Protein AF-A0A1M6SGB3-F1 (afdb_monomer)

Organism: Xylanibacter ruminicola (NCBI:txid839)

Sequence (157 aa):
MDAMDKTIRMAGDMIAENFDRFSEEIGNTALFTNEEVTLQRSEKSGMATFHLKKQVMMEDFIDELTKYLAVEVLCAYCQNEGQDYKAIAYSKPYQEEMYVIVMESNQHGLMDEISVVFFESMDAMLEMLEKQLHQLKGKQVEVLEQQHETAFYKNFI

Structure (mmCIF, N/CA/C/O backbone):
data_AF-A0A1M6SGB3-F1
#
_entry.id   AF-A0A1M6SGB3-F1
#
loop_
_atom_site.group_PDB
_atom_site.id
_atom_site.type_symbol
_atom_site.label_atom_id
_atom_site.label_alt_id
_atom_site.label_comp_id
_atom_site.label_asym_id
_atom_site.label_entity_id
_atom_site.label_seq_id
_atom_site.pdbx_PDB_ins_code
_atom_site.Cartn_x
_atom_site.Cartn_y
_atom_site.Cartn_z
_atom_site.occupancy
_atom_site.B_iso_or_equiv
_atom_site.auth_seq_id
_atom_site.auth_comp_id
_atom_site.auth_asym_id
_atom_site.auth_atom_id
_atom_site.pdbx_PDB_model_num
ATOM 1 N N . MET A 1 1 ? 27.738 -5.183 -43.218 1.00 41.12 1 MET A N 1
ATOM 2 C CA . MET A 1 1 ? 27.781 -3.918 -42.459 1.00 41.12 1 MET A CA 1
ATOM 3 C C . MET A 1 1 ? 26.344 -3.577 -42.126 1.00 41.12 1 MET A C 1
ATOM 5 O O . MET A 1 1 ? 25.687 -2.935 -42.924 1.00 41.12 1 MET A O 1
ATOM 9 N N . ASP A 1 2 ? 25.700 -4.199 -41.151 1.00 42.12 2 ASP A N 1
ATOM 10 C CA . ASP A 1 2 ? 26.133 -4.573 -39.800 1.00 42.12 2 ASP A CA 1
ATOM 11 C C . ASP A 1 2 ? 26.362 -3.372 -38.871 1.00 42.12 2 ASP A C 1
ATOM 13 O O . ASP A 1 2 ? 27.095 -2.448 -39.219 1.00 42.12 2 ASP A O 1
ATOM 17 N N . ALA A 1 3 ? 25.710 -3.487 -37.710 1.00 38.94 3 ALA A N 1
ATOM 18 C CA . ALA A 1 3 ? 25.770 -2.688 -36.489 1.00 38.94 3 ALA A CA 1
ATOM 19 C C . ALA A 1 3 ? 25.293 -1.219 -36.515 1.00 38.94 3 ALA A C 1
ATOM 21 O O . ALA A 1 3 ? 26.113 -0.317 -36.406 1.00 38.94 3 ALA A O 1
ATOM 22 N N . MET A 1 4 ? 23.968 -0.981 -36.510 1.00 37.66 4 MET A N 1
ATOM 23 C CA . MET A 1 4 ? 23.382 0.067 -35.638 1.00 37.66 4 MET A CA 1
ATOM 24 C C . MET A 1 4 ? 21.853 0.019 -35.445 1.00 37.66 4 MET A C 1
ATOM 26 O O . MET A 1 4 ? 21.250 1.034 -35.127 1.00 37.66 4 MET A O 1
ATOM 30 N N . ASP A 1 5 ? 21.218 -1.149 -35.592 1.00 41.41 5 ASP A N 1
ATOM 31 C CA . ASP A 1 5 ? 19.763 -1.290 -35.367 1.00 41.41 5 ASP A CA 1
ATOM 32 C C . ASP A 1 5 ? 19.426 -2.451 -34.414 1.00 41.41 5 ASP A C 1
ATOM 34 O O . ASP A 1 5 ? 18.472 -3.210 -34.574 1.00 41.41 5 ASP A O 1
ATOM 38 N N . LYS A 1 6 ? 20.296 -2.638 -33.416 1.00 40.94 6 LYS A N 1
ATOM 39 C CA . LYS A 1 6 ? 20.126 -3.580 -32.307 1.00 40.94 6 LYS A CA 1
ATOM 40 C C . LYS A 1 6 ? 20.698 -2.948 -31.047 1.00 40.94 6 LYS A C 1
ATOM 42 O O . LYS A 1 6 ? 21.897 -3.062 -30.816 1.00 40.94 6 LYS A O 1
ATOM 47 N N . THR A 1 7 ? 19.841 -2.255 -30.299 1.00 35.38 7 THR A N 1
ATOM 48 C CA . THR A 1 7 ? 19.805 -2.084 -28.828 1.00 35.38 7 THR A CA 1
ATOM 49 C C . THR A 1 7 ? 19.088 -0.763 -28.554 1.00 35.38 7 THR A C 1
ATOM 51 O O . THR A 1 7 ? 19.712 0.283 -28.622 1.00 35.38 7 THR A O 1
ATOM 54 N N . ILE A 1 8 ? 17.766 -0.832 -28.372 1.00 35.66 8 ILE A N 1
ATOM 55 C CA . ILE A 1 8 ? 16.848 0.008 -27.564 1.00 35.66 8 ILE A CA 1
ATOM 56 C C . ILE A 1 8 ? 15.447 -0.335 -28.095 1.00 35.66 8 ILE A C 1
ATOM 58 O O . ILE A 1 8 ? 14.790 0.382 -28.841 1.00 35.66 8 ILE A O 1
ATOM 62 N N . ARG A 1 9 ? 15.032 -1.558 -27.787 1.00 44.53 9 ARG A N 1
ATOM 63 C CA . ARG A 1 9 ? 13.638 -2.003 -27.847 1.00 44.53 9 ARG A CA 1
ATOM 64 C C . ARG A 1 9 ? 13.425 -2.925 -26.643 1.00 44.53 9 ARG A C 1
ATOM 66 O O . ARG A 1 9 ? 13.008 -4.059 -26.802 1.00 44.53 9 ARG A O 1
ATOM 73 N N . MET A 1 10 ? 13.888 -2.482 -25.469 1.00 40.59 10 MET A N 1
ATOM 74 C CA . MET A 1 10 ? 13.889 -3.236 -24.207 1.00 40.59 10 MET A CA 1
ATOM 75 C C . MET A 1 10 ? 13.907 -2.264 -23.019 1.00 40.59 10 MET A C 1
ATOM 77 O O . MET A 1 10 ? 14.960 -1.986 -22.458 1.00 40.59 10 MET A O 1
ATOM 81 N N . ALA A 1 11 ? 12.745 -1.700 -22.717 1.00 39.66 11 ALA A N 1
ATOM 82 C CA . ALA A 1 11 ? 12.308 -1.242 -21.400 1.00 39.66 11 ALA A CA 1
ATOM 83 C C . ALA A 1 11 ? 10.843 -0.865 -21.619 1.00 39.66 11 ALA A C 1
ATOM 85 O O . ALA A 1 11 ? 10.540 0.233 -22.087 1.00 39.66 11 ALA A O 1
ATOM 86 N N . GLY A 1 12 ? 9.959 -1.850 -21.471 1.00 56.75 12 GLY A N 1
ATOM 87 C CA . GLY A 1 12 ? 8.543 -1.557 -21.382 1.00 56.75 12 GLY A CA 1
ATOM 88 C C . GLY A 1 12 ? 8.309 -0.664 -20.171 1.00 56.75 12 GLY A C 1
ATOM 89 O O . GLY A 1 12 ? 9.140 -0.544 -19.269 1.00 56.75 12 GLY A O 1
ATOM 90 N N . ASP A 1 13 ? 7.235 0.089 -20.241 1.00 79.94 13 ASP A N 1
ATOM 91 C CA . ASP A 1 13 ? 6.910 1.083 -19.250 1.00 79.94 13 ASP A CA 1
ATOM 92 C C . ASP A 1 13 ? 6.542 0.400 -17.923 1.00 79.94 13 ASP A C 1
ATOM 94 O O . ASP A 1 13 ? 5.414 -0.051 -17.747 1.00 79.94 13 ASP A O 1
ATOM 98 N N . MET A 1 14 ? 7.506 0.308 -17.004 1.00 85.94 14 MET A N 1
ATOM 99 C CA . MET A 1 14 ? 7.387 -0.438 -15.745 1.00 85.94 14 MET A CA 1
ATOM 100 C C . MET A 1 14 ? 6.176 -0.009 -14.902 1.00 85.94 14 MET A C 1
ATOM 102 O O . MET A 1 14 ? 5.539 -0.839 -14.257 1.00 85.94 14 MET A O 1
ATOM 106 N N . ILE A 1 15 ? 5.821 1.283 -14.917 1.00 90.19 15 ILE A N 1
ATOM 107 C CA . ILE A 1 15 ? 4.617 1.776 -14.234 1.00 90.19 15 ILE A CA 1
ATOM 108 C C . ILE A 1 15 ? 3.363 1.181 -14.878 1.00 90.19 15 ILE A C 1
ATOM 110 O O . ILE A 1 15 ? 2.475 0.725 -14.161 1.00 90.19 15 ILE A O 1
ATOM 114 N N . ALA A 1 16 ? 3.274 1.209 -16.211 1.00 88.62 16 ALA A N 1
ATOM 115 C CA . ALA A 1 16 ? 2.116 0.681 -16.927 1.00 88.62 16 ALA A CA 1
ATOM 116 C C . ALA A 1 16 ? 2.009 -0.843 -16.769 1.00 88.62 16 ALA A C 1
ATOM 118 O O . ALA A 1 16 ? 0.927 -1.348 -16.500 1.00 88.62 16 ALA A O 1
ATOM 119 N N . GLU A 1 17 ? 3.131 -1.560 -16.841 1.00 89.12 17 GLU A N 1
ATOM 120 C CA . GLU A 1 17 ? 3.170 -3.013 -16.642 1.00 89.12 17 GLU A CA 1
ATOM 121 C C . GLU A 1 17 ? 2.713 -3.414 -15.231 1.00 89.12 17 GLU A C 1
ATOM 123 O O . GLU A 1 17 ? 1.905 -4.332 -15.082 1.00 89.12 17 GLU A O 1
ATOM 128 N N . ASN A 1 18 ? 3.177 -2.705 -14.195 1.00 90.56 18 ASN A N 1
ATOM 129 C CA . ASN A 1 18 ? 2.731 -2.945 -12.821 1.00 90.56 18 ASN A CA 1
ATOM 130 C C . ASN A 1 18 ? 1.251 -2.585 -12.625 1.00 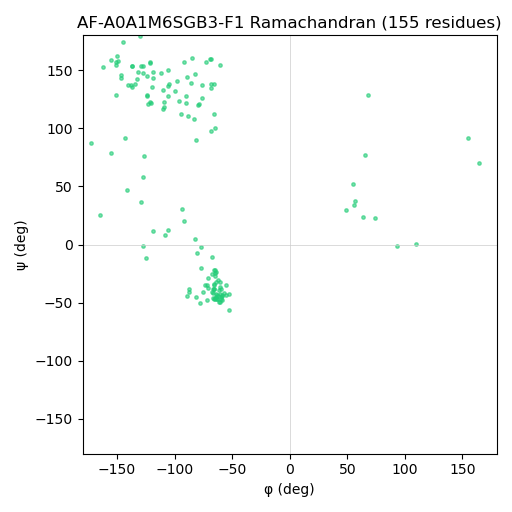90.56 18 ASN A C 1
ATOM 132 O O . A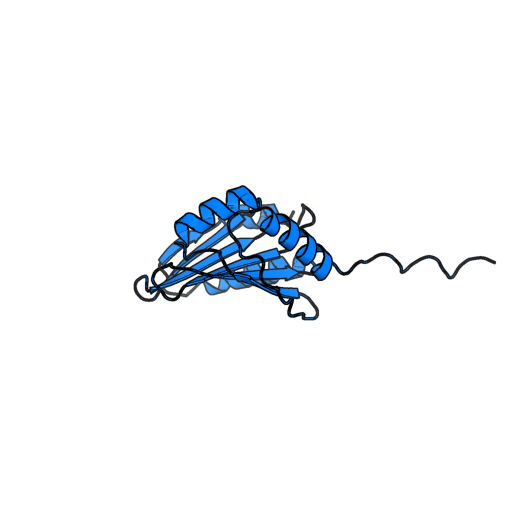SN A 1 18 ? 0.543 -3.29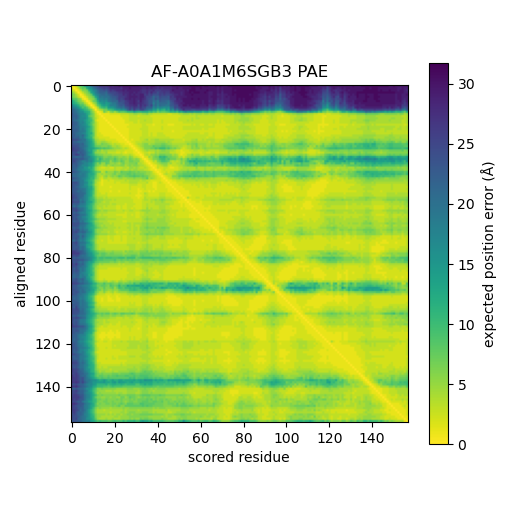8 -11.917 1.00 90.56 18 ASN A O 1
ATOM 136 N N . PHE A 1 19 ? 0.774 -1.509 -13.256 1.00 91.88 19 PHE A N 1
ATOM 137 C CA . PHE A 1 19 ? -0.637 -1.128 -13.222 1.00 91.88 19 PHE A CA 1
ATOM 138 C C . PHE A 1 19 ? -1.535 -2.186 -13.873 1.00 91.88 19 PHE A C 1
ATOM 140 O O . PHE A 1 19 ? -2.547 -2.567 -13.283 1.00 91.88 19 PHE A O 1
ATOM 147 N N . ASP A 1 20 ? -1.164 -2.677 -15.056 1.00 89.88 20 ASP A N 1
ATOM 148 C CA . ASP A 1 20 ? -1.931 -3.687 -15.786 1.00 89.88 20 ASP A CA 1
ATOM 149 C C . ASP A 1 20 ? -1.977 -5.004 -15.000 1.00 89.88 20 ASP A C 1
ATOM 151 O O . ASP A 1 20 ? -3.056 -5.571 -14.817 1.00 89.88 20 ASP A O 1
ATOM 155 N N . ARG A 1 21 ? -0.832 -5.446 -14.456 1.00 89.56 21 ARG A N 1
ATOM 156 C CA . ARG A 1 21 ? -0.749 -6.655 -13.620 1.00 89.56 21 ARG A CA 1
ATOM 157 C C . ARG A 1 21 ? -1.614 -6.535 -12.371 1.00 89.56 21 ARG A C 1
ATOM 159 O O . ARG A 1 21 ? -2.411 -7.427 -12.099 1.00 89.56 21 ARG A O 1
ATOM 166 N N . PHE A 1 22 ? -1.490 -5.424 -11.644 1.00 91.50 22 PHE A N 1
ATOM 167 C CA . PHE A 1 22 ? -2.297 -5.178 -10.453 1.00 91.50 22 PHE A CA 1
ATOM 168 C C . PHE A 1 22 ? -3.787 -5.170 -10.797 1.00 91.50 22 PHE A C 1
ATOM 170 O O . PHE A 1 22 ? -4.574 -5.821 -10.120 1.00 91.50 22 PHE A O 1
ATOM 177 N N . SER A 1 23 ? -4.174 -4.484 -11.878 1.00 90.38 23 SER A N 1
ATOM 178 C CA . SER A 1 23 ? -5.567 -4.401 -12.333 1.00 90.38 23 SER A CA 1
ATOM 179 C C . SER A 1 23 ? -6.142 -5.769 -12.707 1.00 90.38 23 SER A C 1
ATOM 181 O O . SER A 1 23 ? -7.296 -6.058 -12.388 1.00 90.38 23 SER A O 1
ATOM 183 N N . GLU A 1 24 ? -5.350 -6.633 -13.345 1.00 88.94 24 GLU A N 1
ATOM 184 C CA . GLU A 1 24 ? -5.737 -8.019 -13.621 1.00 88.94 24 GLU A CA 1
ATOM 185 C C . GLU A 1 24 ? -5.902 -8.823 -12.323 1.00 88.94 24 GLU A C 1
ATOM 187 O O . GLU A 1 24 ? -6.908 -9.515 -12.141 1.00 88.94 24 GLU A O 1
ATOM 192 N N . GLU A 1 25 ? -4.954 -8.703 -11.394 1.00 88.19 25 GLU A N 1
ATOM 193 C CA . GLU A 1 25 ? -4.979 -9.408 -10.113 1.00 88.19 25 GLU A CA 1
ATOM 194 C C . GLU A 1 25 ? -6.205 -9.021 -9.279 1.00 88.19 25 GLU A C 1
ATOM 196 O O . GLU A 1 25 ? -6.977 -9.891 -8.863 1.00 88.19 25 GLU A O 1
ATOM 201 N N . ILE A 1 26 ? -6.463 -7.721 -9.115 1.00 88.50 26 ILE A N 1
ATOM 202 C CA . ILE A 1 26 ? -7.624 -7.244 -8.362 1.00 88.50 26 ILE A CA 1
ATOM 203 C C . ILE A 1 26 ? -8.949 -7.480 -9.095 1.00 88.50 26 ILE A C 1
ATOM 205 O O . ILE A 1 26 ? -9.969 -7.694 -8.433 1.00 88.50 26 ILE A O 1
ATOM 209 N N . GLY A 1 27 ? -8.952 -7.506 -10.432 1.00 84.50 27 GLY A N 1
ATOM 210 C CA . GLY A 1 27 ? -10.128 -7.815 -11.250 1.00 84.50 27 GLY A CA 1
ATOM 211 C C . GLY A 1 27 ? -10.618 -9.254 -11.068 1.00 84.50 27 GLY A C 1
ATOM 212 O O . GLY A 1 27 ? -11.808 -9.537 -11.226 1.00 84.50 27 GLY A O 1
ATOM 213 N N . ASN A 1 28 ? -9.726 -10.156 -10.652 1.00 81.81 28 ASN A N 1
ATOM 214 C CA . ASN A 1 28 ? -10.069 -11.524 -10.264 1.00 81.81 28 ASN A CA 1
ATOM 215 C C . ASN A 1 28 ? -10.629 -11.627 -8.834 1.00 81.81 28 ASN A C 1
ATOM 217 O O . ASN A 1 28 ? -11.101 -12.693 -8.429 1.00 81.81 28 ASN A O 1
ATOM 221 N N . THR A 1 29 ? -10.616 -10.538 -8.061 1.00 81.50 29 THR A N 1
ATOM 222 C CA . THR A 1 29 ? -11.163 -10.511 -6.701 1.00 81.50 29 THR A CA 1
ATOM 223 C C . THR A 1 29 ? -12.627 -10.064 -6.686 1.00 81.50 29 THR A C 1
ATOM 225 O O . THR A 1 29 ? -13.128 -9.356 -7.561 1.00 81.50 29 THR A O 1
ATOM 228 N N . ALA A 1 30 ? -13.351 -10.438 -5.630 1.00 83.88 30 ALA A N 1
ATOM 229 C CA . ALA A 1 30 ? -14.702 -9.931 -5.396 1.00 83.88 30 ALA A CA 1
ATOM 230 C C . ALA A 1 30 ? -14.722 -8.544 -4.718 1.00 83.88 30 ALA A C 1
ATOM 232 O O . ALA A 1 30 ? -15.810 -8.070 -4.394 1.00 83.88 30 ALA A O 1
ATOM 233 N N . LEU A 1 31 ? -13.562 -7.913 -4.500 1.00 86.69 31 LEU A N 1
ATOM 234 C CA . LEU A 1 31 ? -13.404 -6.753 -3.616 1.00 86.69 31 LEU A CA 1
ATOM 235 C C . LEU A 1 31 ? -13.658 -5.416 -4.320 1.00 86.69 31 LEU A C 1
ATOM 237 O O . LEU A 1 31 ? -14.291 -4.531 -3.743 1.00 86.69 31 LEU A O 1
ATOM 241 N N . PHE A 1 32 ? -13.226 -5.290 -5.575 1.00 89.75 32 PHE A N 1
ATOM 242 C CA . PHE A 1 32 ? -13.215 -4.022 -6.309 1.00 89.75 32 PHE A CA 1
ATOM 243 C C . PHE A 1 32 ? -14.307 -3.939 -7.366 1.00 89.75 32 PHE A C 1
ATOM 245 O O . PHE A 1 32 ? -14.742 -4.948 -7.920 1.00 89.75 32 PHE A O 1
ATOM 252 N N . THR A 1 33 ? -14.777 -2.729 -7.640 1.00 88.25 33 THR A N 1
ATOM 253 C CA . THR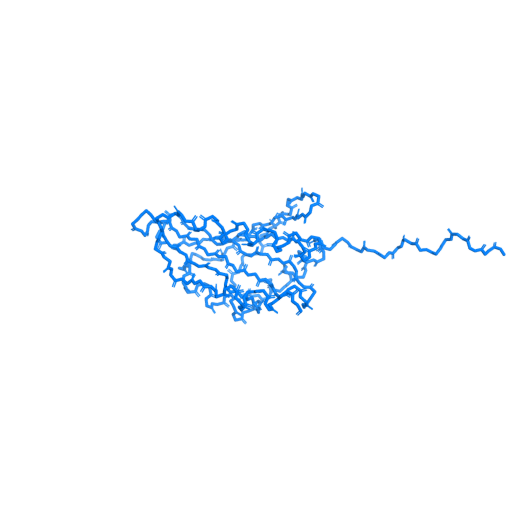 A 1 33 ? -15.668 -2.468 -8.773 1.00 88.25 33 THR A CA 1
ATOM 254 C C . THR A 1 33 ? -14.917 -2.632 -10.100 1.00 88.25 33 THR A C 1
ATOM 256 O O . THR A 1 33 ? -13.694 -2.553 -10.151 1.00 88.25 33 THR A O 1
ATOM 259 N N . ASN A 1 34 ? -15.664 -2.840 -11.187 1.00 76.31 34 ASN A N 1
ATOM 260 C CA . ASN A 1 34 ? -15.106 -2.919 -12.543 1.00 76.31 34 ASN A CA 1
ATOM 261 C C . ASN A 1 34 ? -15.143 -1.551 -13.250 1.00 76.31 34 ASN A C 1
ATOM 263 O O . ASN A 1 34 ? -15.370 -1.487 -14.458 1.00 76.31 34 ASN A O 1
ATOM 267 N N . GLU A 1 35 ? -15.042 -0.458 -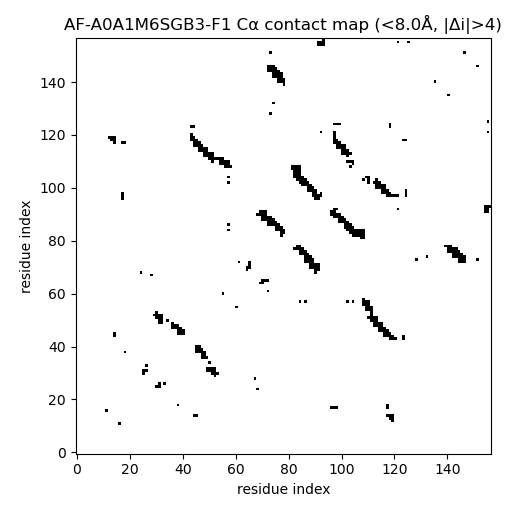12.495 1.00 78.19 35 GLU A N 1
ATOM 268 C CA . GLU A 1 35 ? -15.080 0.895 -13.052 1.00 78.19 35 GLU A CA 1
ATOM 269 C C . GLU A 1 35 ? -13.784 1.232 -13.802 1.00 78.19 35 GLU A C 1
ATOM 271 O O . GLU A 1 35 ? -12.741 0.619 -13.580 1.00 78.19 35 GLU A O 1
ATOM 276 N N . GLU A 1 36 ? -13.853 2.196 -14.728 1.00 71.69 36 GLU A N 1
ATOM 277 C CA . GLU A 1 36 ? -12.666 2.658 -15.450 1.00 71.69 36 GLU A CA 1
ATOM 278 C C . GLU A 1 36 ? -11.699 3.351 -14.485 1.00 71.69 36 GLU A C 1
ATOM 280 O O . GLU A 1 36 ? -11.961 4.440 -13.975 1.00 71.69 36 GLU A O 1
ATOM 285 N N . VAL A 1 37 ? -10.548 2.720 -14.269 1.00 84.38 37 VAL A N 1
ATOM 286 C CA . VAL A 1 37 ? -9.479 3.257 -13.433 1.00 84.38 37 VAL A CA 1
ATOM 287 C C . VAL A 1 37 ? -8.533 4.087 -14.292 1.00 84.38 37 VAL A C 1
ATOM 289 O O . VAL A 1 37 ? -8.020 3.625 -15.310 1.00 84.38 37 VAL A O 1
ATOM 292 N N . THR A 1 38 ? -8.274 5.324 -13.869 1.00 81.56 38 THR A N 1
ATOM 293 C CA . THR A 1 38 ? -7.311 6.204 -14.540 1.00 81.56 38 THR A CA 1
ATOM 294 C C . THR A 1 38 ? -5.977 6.203 -13.804 1.00 81.56 38 THR A C 1
ATOM 296 O O . THR A 1 38 ? -5.928 6.420 -12.594 1.00 81.56 38 THR A O 1
ATOM 299 N N . LEU A 1 39 ? -4.886 6.042 -14.554 1.00 88.00 39 LEU A N 1
ATOM 300 C CA . LEU A 1 39 ? -3.521 6.153 -14.049 1.00 88.00 39 LEU A CA 1
ATOM 301 C C . LEU A 1 39 ? -2.975 7.572 -14.271 1.00 88.00 39 LEU A C 1
ATOM 303 O O . LEU A 1 39 ? -2.722 7.988 -15.404 1.00 88.00 39 LEU A O 1
ATOM 307 N N . GLN A 1 40 ? -2.765 8.319 -13.189 1.00 88.38 40 GLN A N 1
ATOM 308 C CA . GLN A 1 40 ? -2.143 9.646 -13.214 1.00 88.38 40 GLN A CA 1
ATOM 309 C C . GLN A 1 40 ? -0.629 9.516 -13.062 1.00 88.38 40 GLN A C 1
ATOM 311 O O . GLN A 1 40 ? -0.153 8.960 -12.076 1.00 88.38 40 GLN A O 1
ATOM 316 N N . ARG A 1 41 ? 0.144 10.024 -14.025 1.00 84.12 41 ARG A N 1
ATOM 317 C CA . ARG A 1 41 ? 1.578 9.716 -14.137 1.00 84.12 41 ARG A CA 1
ATOM 318 C C . ARG A 1 41 ? 2.493 10.894 -13.839 1.00 84.12 41 ARG A C 1
ATOM 320 O O . ARG A 1 41 ? 2.187 12.038 -14.165 1.00 84.12 41 ARG A O 1
ATOM 327 N N . SER A 1 42 ? 3.647 10.569 -13.275 1.00 82.69 42 SER A N 1
ATOM 328 C CA . SER A 1 42 ? 4.804 11.437 -13.068 1.00 82.69 42 SER A CA 1
ATOM 329 C C . SER A 1 42 ? 6.075 10.746 -13.583 1.00 82.69 42 SER A C 1
ATOM 331 O O . SER A 1 42 ? 6.010 9.613 -14.052 1.00 82.69 42 SER A O 1
ATOM 333 N N . GLU A 1 43 ? 7.229 11.414 -13.481 1.00 80.00 43 GLU A N 1
ATOM 334 C CA . GLU A 1 43 ? 8.518 10.876 -13.949 1.00 80.00 43 GLU A CA 1
ATOM 335 C C . GLU A 1 43 ? 8.993 9.616 -13.217 1.00 80.00 43 GLU A C 1
ATOM 337 O O . GLU A 1 43 ? 9.827 8.913 -13.757 1.00 80.00 43 GLU A O 1
ATOM 342 N N . LYS A 1 44 ? 8.551 9.358 -11.979 1.00 86.94 44 LYS A N 1
ATOM 343 C CA . LYS A 1 44 ? 9.056 8.228 -11.166 1.00 86.94 44 LYS A CA 1
ATOM 344 C C . LYS A 1 44 ? 7.962 7.297 -10.657 1.00 86.94 44 LYS A C 1
ATOM 346 O O . LYS A 1 44 ? 8.258 6.237 -10.103 1.00 86.94 44 LYS A O 1
ATOM 351 N N . SER A 1 45 ? 6.705 7.715 -10.785 1.00 91.94 45 SER A N 1
ATOM 352 C CA . SER A 1 45 ? 5.559 6.963 -10.292 1.00 91.94 45 SER A CA 1
ATOM 353 C C . SER A 1 45 ? 4.271 7.283 -11.043 1.00 91.94 45 SER A C 1
ATOM 355 O O . SER A 1 45 ? 4.130 8.353 -11.642 1.00 91.94 45 SER A O 1
ATOM 357 N N . GLY A 1 46 ? 3.310 6.368 -10.978 1.00 93.31 46 GLY A N 1
ATOM 358 C CA . GLY A 1 46 ? 1.921 6.592 -11.364 1.00 93.31 46 GLY A CA 1
ATOM 359 C C . GLY A 1 46 ? 0.983 6.267 -10.208 1.00 93.31 46 GLY A C 1
ATOM 360 O O . GLY A 1 46 ? 1.262 5.360 -9.436 1.00 93.31 46 GLY A O 1
ATOM 361 N N . MET A 1 47 ? -0.115 7.001 -10.072 1.00 94.88 47 MET A N 1
ATOM 362 C CA . MET A 1 47 ? -1.124 6.772 -9.040 1.00 94.88 47 MET A CA 1
ATOM 363 C C . MET A 1 47 ? -2.473 6.459 -9.677 1.00 94.88 47 MET A C 1
ATOM 365 O O . MET A 1 47 ? -2.888 7.142 -10.616 1.00 94.88 47 MET A O 1
ATOM 369 N N . ALA A 1 48 ? -3.154 5.453 -9.145 1.00 94.62 48 ALA A N 1
ATOM 370 C CA . ALA A 1 48 ? -4.504 5.077 -9.532 1.00 94.62 48 ALA A CA 1
ATOM 371 C C . ALA A 1 48 ? -5.382 4.889 -8.289 1.00 94.62 48 ALA A C 1
ATOM 373 O O . ALA A 1 48 ? -4.893 4.476 -7.237 1.00 94.62 48 ALA A O 1
ATOM 374 N N . THR A 1 49 ? -6.672 5.178 -8.425 1.00 94.94 49 THR A N 1
ATOM 375 C CA . THR A 1 49 ? -7.673 4.988 -7.368 1.00 94.94 49 THR A CA 1
ATOM 376 C C . THR A 1 49 ? -8.596 3.843 -7.755 1.00 94.94 49 THR A C 1
ATOM 378 O O . THR A 1 49 ? -9.068 3.791 -8.890 1.00 94.94 49 THR A O 1
ATOM 381 N N . PHE A 1 50 ? -8.849 2.933 -6.819 1.00 93.62 50 PHE A N 1
ATOM 382 C CA . PHE A 1 50 ? -9.689 1.758 -7.025 1.00 93.62 50 PHE A CA 1
ATOM 383 C C . PHE A 1 50 ? -10.845 1.763 -6.030 1.00 93.62 50 PHE A C 1
ATOM 385 O O . PHE A 1 50 ? -10.622 1.762 -4.819 1.00 93.62 50 PHE A O 1
ATOM 392 N N . HIS A 1 51 ? -12.075 1.731 -6.540 1.00 94.12 51 HIS A N 1
ATOM 393 C CA . HIS A 1 51 ? -13.279 1.711 -5.713 1.00 94.12 51 HIS A CA 1
ATOM 394 C C . HIS A 1 51 ? -13.651 0.289 -5.290 1.00 94.12 51 HIS A C 1
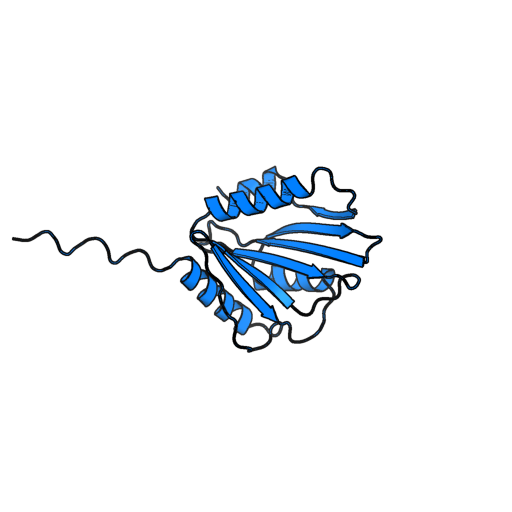ATOM 396 O O . HIS A 1 51 ? -13.620 -0.655 -6.087 1.00 94.12 51 HIS A O 1
ATOM 402 N N . LEU A 1 52 ? -14.055 0.144 -4.035 1.00 93.38 52 LEU A N 1
ATOM 403 C CA . LEU A 1 52 ? -14.524 -1.095 -3.431 1.00 93.38 52 LEU A CA 1
ATOM 404 C C . LEU A 1 52 ? -16.001 -1.323 -3.774 1.00 93.38 52 LEU A C 1
ATOM 406 O O . LEU A 1 52 ? -16.792 -0.386 -3.852 1.00 93.38 52 LEU A O 1
ATOM 410 N N . LYS A 1 53 ? -16.426 -2.584 -3.937 1.00 92.25 53 LYS A N 1
ATOM 411 C CA . LYS A 1 53 ? -17.843 -2.905 -4.238 1.00 92.25 53 LYS A CA 1
ATOM 412 C C . LYS A 1 53 ? -18.806 -2.539 -3.109 1.00 92.25 53 LYS A C 1
ATOM 414 O O . LYS A 1 53 ? -20.014 -2.456 -3.325 1.00 92.25 53 LYS A O 1
ATOM 419 N N . LYS A 1 54 ? -18.287 -2.426 -1.892 1.00 92.62 54 LYS A N 1
ATOM 420 C CA . LYS A 1 54 ? -19.021 -2.086 -0.677 1.00 92.62 54 LYS A CA 1
ATOM 421 C C . LYS A 1 54 ? -18.084 -1.345 0.262 1.00 92.62 54 LYS A C 1
ATOM 423 O O . LYS A 1 54 ? -16.872 -1.530 0.194 1.00 92.62 54 LYS A O 1
ATOM 428 N N . GLN A 1 55 ? -18.674 -0.592 1.178 1.00 94.31 55 GLN A N 1
ATOM 429 C CA . GLN A 1 55 ? -17.930 -0.047 2.299 1.00 94.31 55 GLN A CA 1
ATOM 430 C C . GLN A 1 55 ? -17.432 -1.173 3.210 1.00 94.31 55 GLN A C 1
ATOM 432 O O . GLN A 1 55 ? -18.160 -2.140 3.473 1.00 94.31 55 GLN A O 1
ATOM 437 N N . VAL A 1 56 ? -16.195 -1.044 3.675 1.00 94.94 56 VAL A N 1
ATOM 438 C CA . VAL A 1 56 ? -15.521 -2.015 4.544 1.00 94.94 56 VAL A CA 1
ATOM 439 C C . VAL A 1 56 ? -14.768 -1.303 5.657 1.00 94.94 56 VAL A C 1
ATOM 441 O O . VAL A 1 56 ? -14.356 -0.154 5.501 1.00 94.94 56 VAL A O 1
ATOM 444 N N . MET A 1 57 ? -14.577 -1.996 6.776 1.00 95.62 57 MET A N 1
ATOM 445 C CA . MET A 1 57 ? -13.679 -1.533 7.828 1.00 95.62 57 MET A CA 1
ATOM 446 C C . MET A 1 57 ? -12.230 -1.780 7.407 1.00 95.62 57 MET A C 1
ATOM 448 O O . MET A 1 57 ? -11.908 -2.844 6.878 1.00 95.62 57 MET A O 1
ATOM 452 N N . MET A 1 58 ? -11.354 -0.805 7.648 1.00 95.69 58 MET A N 1
ATOM 453 C CA . MET A 1 58 ? -9.941 -0.873 7.265 1.00 95.69 58 MET A CA 1
ATOM 454 C C . MET A 1 58 ? -9.228 -2.087 7.860 1.00 95.69 58 MET A C 1
ATOM 456 O O . MET A 1 58 ? -8.474 -2.740 7.148 1.00 95.69 58 MET A O 1
ATOM 460 N N . GLU A 1 59 ? -9.489 -2.411 9.127 1.00 91.31 59 GLU A N 1
ATOM 461 C CA . GLU A 1 59 ? -8.890 -3.573 9.796 1.00 91.31 59 GLU A CA 1
ATOM 462 C C . GLU A 1 59 ? -9.225 -4.892 9.082 1.00 91.31 59 GLU A C 1
ATOM 464 O O . GLU A 1 59 ? -8.322 -5.653 8.742 1.00 91.31 59 GLU A O 1
ATOM 469 N N . ASP A 1 60 ? -10.500 -5.103 8.743 1.00 92.12 60 ASP A N 1
ATOM 470 C CA . ASP A 1 60 ? -10.951 -6.295 8.021 1.00 92.12 60 ASP A CA 1
ATOM 471 C C . ASP A 1 60 ? -10.363 -6.338 6.603 1.00 92.12 60 ASP A C 1
ATOM 473 O O . ASP A 1 60 ? -9.992 -7.395 6.087 1.00 92.12 60 ASP A O 1
ATOM 477 N N . PHE A 1 61 ? -10.269 -5.174 5.957 1.00 93.00 61 PHE A N 1
ATOM 478 C CA . PHE A 1 61 ? -9.792 -5.072 4.586 1.00 93.00 61 PHE A CA 1
ATOM 479 C C . PHE A 1 61 ? -8.289 -5.336 4.458 1.00 93.00 61 PHE A C 1
ATOM 481 O O . PHE A 1 61 ? -7.878 -5.982 3.496 1.00 93.00 61 PHE A O 1
ATOM 488 N N . ILE A 1 62 ? -7.467 -4.902 5.418 1.00 92.25 62 ILE A N 1
ATOM 489 C CA . ILE A 1 62 ? -6.024 -5.203 5.444 1.00 92.25 62 ILE A CA 1
ATOM 490 C C . ILE A 1 62 ? -5.795 -6.722 5.470 1.00 92.25 62 ILE A C 1
ATOM 492 O O . ILE A 1 62 ? -4.983 -7.252 4.704 1.00 92.25 62 ILE A O 1
ATOM 496 N N . ASP A 1 63 ? -6.553 -7.433 6.304 1.00 89.50 63 ASP A N 1
ATOM 497 C CA . ASP A 1 63 ? -6.478 -8.889 6.428 1.00 89.50 63 ASP A CA 1
ATOM 498 C C . ASP A 1 63 ? -6.918 -9.624 5.158 1.00 89.50 63 ASP A C 1
ATOM 500 O O . ASP A 1 63 ? -6.428 -10.718 4.868 1.00 89.50 63 ASP A O 1
ATOM 504 N N . GLU A 1 64 ? -7.885 -9.087 4.416 1.00 88.94 64 GLU A N 1
ATOM 505 C CA . GLU A 1 64 ? -8.269 -9.631 3.113 1.00 88.94 64 GLU A CA 1
ATOM 506 C C . GLU A 1 64 ? -7.193 -9.333 2.067 1.00 88.94 64 GLU A C 1
ATOM 508 O O . GLU A 1 64 ? -6.747 -10.233 1.354 1.00 88.94 64 GLU A O 1
ATOM 513 N N . LEU A 1 65 ? -6.725 -8.091 2.007 1.00 87.50 65 LEU A N 1
ATOM 514 C CA . LEU A 1 65 ? -5.810 -7.613 0.983 1.00 87.50 65 LEU A CA 1
ATOM 515 C C . LEU A 1 65 ? -4.446 -8.316 1.043 1.00 87.50 65 LEU A C 1
ATOM 517 O O . LEU A 1 65 ? -3.928 -8.741 0.010 1.00 87.50 65 LEU A O 1
ATOM 521 N N . THR A 1 66 ? -3.893 -8.516 2.240 1.00 87.81 66 THR A N 1
ATOM 522 C CA . THR A 1 66 ? -2.630 -9.253 2.443 1.00 87.81 66 THR A CA 1
ATOM 523 C C . THR A 1 66 ? -2.714 -10.712 1.988 1.00 87.81 66 THR A C 1
ATOM 525 O O . THR A 1 66 ? -1.724 -11.268 1.510 1.00 87.81 66 THR A O 1
ATOM 528 N N . LYS A 1 67 ? -3.898 -11.336 2.073 1.00 85.50 67 LYS A N 1
ATOM 529 C CA . LYS A 1 67 ? -4.129 -12.707 1.587 1.00 85.50 67 LYS A CA 1
ATOM 530 C C . LYS A 1 67 ? -4.183 -12.787 0.065 1.00 85.50 67 LYS A C 1
ATOM 532 O O . LYS A 1 67 ? -3.769 -13.808 -0.478 1.00 85.50 67 LYS A O 1
ATOM 537 N N . TYR A 1 68 ? -4.716 -11.762 -0.601 1.00 86.00 68 TYR A N 1
ATOM 538 C CA . TYR A 1 68 ? -4.891 -11.776 -2.056 1.00 86.00 68 TYR A CA 1
ATOM 539 C C . TYR A 1 68 ? -3.665 -11.281 -2.819 1.00 86.00 68 TYR A C 1
ATOM 541 O O . TYR A 1 68 ? -3.338 -11.894 -3.823 1.00 86.00 68 TYR A O 1
ATOM 549 N N . LEU A 1 69 ? -2.998 -10.226 -2.339 1.00 86.12 69 LEU A N 1
ATOM 550 C CA . LEU A 1 69 ? -1.975 -9.495 -3.105 1.00 86.12 69 LEU A CA 1
ATOM 551 C C . LEU A 1 69 ? -0.537 -9.730 -2.615 1.00 86.12 69 LEU A C 1
ATOM 553 O O . LEU A 1 69 ? 0.381 -9.029 -3.022 1.00 86.12 69 LEU A O 1
ATOM 557 N N . ALA A 1 70 ? -0.329 -10.671 -1.684 1.00 85.62 70 ALA A N 1
ATOM 558 C CA . ALA A 1 70 ? 0.988 -11.001 -1.119 1.00 85.62 70 ALA A CA 1
ATOM 559 C C . ALA A 1 70 ? 1.815 -9.780 -0.638 1.00 85.62 70 ALA A C 1
ATOM 561 O O . ALA A 1 70 ? 3.050 -9.806 -0.635 1.00 85.62 70 ALA A O 1
ATOM 562 N N . VAL A 1 71 ? 1.135 -8.718 -0.198 1.00 91.88 71 VAL A N 1
ATOM 563 C CA . VAL A 1 71 ? 1.753 -7.475 0.278 1.00 91.88 71 VAL A CA 1
ATOM 564 C C . VAL A 1 71 ? 2.156 -7.551 1.749 1.00 91.88 71 VAL A C 1
ATOM 566 O O . VAL A 1 71 ? 1.633 -8.349 2.527 1.00 91.88 71 VAL A O 1
ATOM 569 N N . GLU A 1 72 ? 3.053 -6.655 2.148 1.00 93.06 72 GLU A N 1
ATOM 570 C CA . GLU A 1 72 ? 3.448 -6.439 3.539 1.00 93.06 72 GLU A CA 1
ATOM 571 C C . GLU A 1 72 ? 2.829 -5.142 4.064 1.00 93.06 72 GLU A C 1
ATOM 573 O O . GLU A 1 72 ? 2.856 -4.109 3.390 1.00 93.06 72 GLU A O 1
ATOM 578 N N . VAL A 1 73 ? 2.298 -5.169 5.285 1.00 94.88 73 VAL A N 1
ATOM 579 C CA . VAL A 1 73 ? 1.824 -3.959 5.966 1.00 94.88 73 VAL A CA 1
ATOM 580 C C . VAL A 1 73 ? 3.035 -3.230 6.540 1.00 94.88 73 VAL A C 1
ATOM 582 O O . VAL A 1 73 ? 3.768 -3.774 7.363 1.00 94.88 73 VAL A O 1
ATOM 585 N N . LEU A 1 74 ? 3.261 -1.989 6.108 1.00 95.56 74 LEU A N 1
ATOM 586 C CA . LEU A 1 74 ? 4.312 -1.134 6.658 1.00 95.56 74 LEU A CA 1
ATOM 587 C C . LEU A 1 74 ? 3.870 -0.542 7.996 1.00 95.56 74 LEU A C 1
ATOM 589 O O . LEU A 1 74 ? 4.611 -0.573 8.980 1.00 95.56 74 LEU A O 1
ATOM 593 N N . CYS A 1 75 ? 2.678 0.051 8.013 1.00 94.69 75 CYS A N 1
ATOM 594 C CA . CYS A 1 75 ? 2.093 0.649 9.202 1.00 94.69 75 CYS A CA 1
ATOM 595 C C . CYS A 1 75 ? 0.587 0.864 9.050 1.00 94.69 75 CYS A C 1
ATOM 597 O O . CYS A 1 75 ? 0.086 1.092 7.949 1.00 94.69 75 CYS A O 1
ATOM 599 N N . ALA A 1 76 ? -0.105 0.863 10.183 1.00 95.12 76 ALA A N 1
ATOM 600 C CA . ALA A 1 76 ? -1.485 1.285 10.341 1.00 95.12 76 ALA A CA 1
ATOM 601 C C . ALA A 1 76 ? -1.596 2.129 11.613 1.00 95.12 76 ALA A C 1
ATOM 603 O O . ALA A 1 76 ? -1.021 1.797 12.654 1.00 95.12 76 ALA A O 1
ATOM 604 N N . TYR A 1 77 ? -2.306 3.246 11.539 1.00 94.19 77 TYR A N 1
ATOM 605 C CA . TYR A 1 77 ? -2.475 4.149 12.669 1.00 94.19 77 TYR A CA 1
ATOM 606 C C . TYR A 1 77 ? -3.804 4.892 12.583 1.00 94.19 77 TYR A C 1
ATOM 608 O O . TYR A 1 77 ? -4.358 5.081 11.495 1.00 94.19 77 TYR A O 1
ATOM 616 N N . CYS A 1 78 ? -4.285 5.358 13.730 1.00 93.88 78 CYS A N 1
ATOM 617 C CA . CYS A 1 78 ? -5.398 6.289 13.801 1.00 93.88 78 CYS A CA 1
ATOM 618 C C . CYS A 1 78 ? -5.003 7.585 14.518 1.00 93.88 78 CYS A C 1
ATOM 620 O O . CYS A 1 78 ? -4.014 7.673 15.254 1.00 93.88 78 CYS A O 1
ATOM 622 N N . GLN A 1 79 ? -5.750 8.642 14.236 1.00 91.69 79 GLN A N 1
ATOM 623 C CA . GLN A 1 79 ? -5.574 9.960 14.831 1.00 91.69 79 GLN A CA 1
ATOM 624 C C . GLN A 1 79 ? -6.940 10.628 15.005 1.00 91.69 79 GLN A C 1
ATOM 626 O O . GLN A 1 79 ? -7.964 10.098 14.568 1.00 91.69 79 GLN A O 1
ATOM 631 N N . ASN A 1 80 ? -6.955 11.798 15.649 1.00 90.69 80 ASN A N 1
ATOM 632 C CA . ASN A 1 80 ? -8.182 12.560 15.895 1.00 90.69 80 ASN A CA 1
ATOM 633 C C . ASN A 1 80 ? -9.240 11.718 16.629 1.00 90.69 80 ASN A C 1
ATOM 635 O O . ASN A 1 80 ? -10.367 11.587 16.169 1.00 90.69 80 ASN A O 1
ATOM 639 N N . GLU A 1 81 ? -8.839 11.102 17.749 1.00 87.00 81 GLU A N 1
ATOM 640 C CA . GLU A 1 81 ? -9.716 10.272 18.597 1.00 87.00 81 GLU A CA 1
ATOM 641 C C . GLU A 1 81 ? -10.374 9.108 17.831 1.00 87.00 81 GLU A C 1
ATOM 643 O O . GLU A 1 81 ? -11.533 8.762 18.049 1.00 87.00 81 GLU A O 1
ATOM 648 N N . GLY A 1 82 ? -9.618 8.507 16.905 1.00 86.75 82 GLY A N 1
ATOM 649 C CA . GLY A 1 82 ? -10.092 7.394 16.090 1.00 86.75 82 GLY A CA 1
ATOM 650 C C . GLY A 1 82 ? -11.069 7.822 14.999 1.00 86.75 82 GLY A C 1
ATOM 651 O O . GLY A 1 82 ? -11.871 7.008 14.562 1.00 86.75 82 GLY A O 1
ATOM 652 N N . GLN A 1 83 ? -11.065 9.084 14.570 1.00 91.12 83 GLN A N 1
ATOM 653 C CA . GLN A 1 83 ? -11.834 9.517 13.402 1.00 91.12 83 GLN A CA 1
ATOM 654 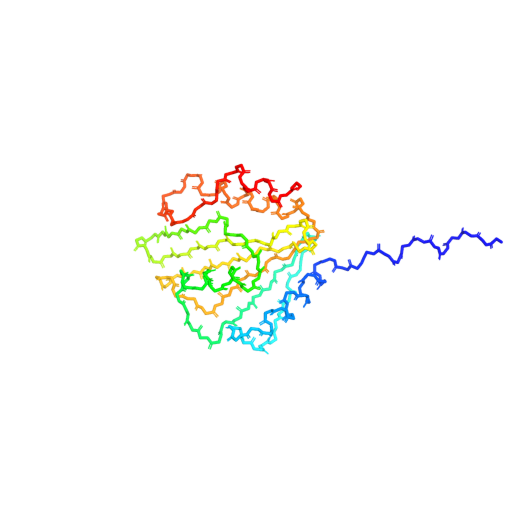C C . GLN A 1 83 ? -11.101 9.188 12.099 1.00 91.12 83 GLN A C 1
ATOM 656 O O . GLN A 1 83 ? -11.701 8.659 11.160 1.00 91.12 83 GLN A O 1
ATOM 661 N N . ASP A 1 84 ? -9.801 9.469 12.066 1.00 94.44 84 ASP A N 1
ATOM 662 C CA . ASP A 1 84 ? -8.990 9.323 10.867 1.00 94.44 84 ASP A CA 1
ATOM 663 C C . ASP A 1 84 ? -8.098 8.097 10.984 1.00 94.44 84 ASP A C 1
ATOM 665 O O . ASP A 1 84 ? -7.339 7.960 11.945 1.00 94.44 84 ASP A O 1
ATOM 669 N N . TYR A 1 85 ? -8.154 7.241 9.974 1.00 96.19 85 TYR A N 1
ATOM 670 C CA . TYR A 1 85 ? -7.341 6.041 9.860 1.00 96.19 85 TYR A CA 1
ATOM 671 C C . TYR A 1 85 ? -6.475 6.123 8.617 1.00 96.19 85 TYR A C 1
ATOM 673 O O . TYR A 1 85 ? -6.913 6.604 7.567 1.00 96.19 85 TYR A O 1
ATOM 681 N N . LYS A 1 86 ? -5.257 5.600 8.728 1.00 95.88 86 LYS A N 1
ATOM 682 C CA . LYS A 1 86 ? -4.388 5.372 7.583 1.00 95.88 86 LYS A CA 1
ATOM 683 C C . LYS A 1 86 ? -3.645 4.059 7.732 1.00 95.88 86 LYS A C 1
ATOM 685 O O . LYS A 1 86 ? -3.089 3.780 8.793 1.00 95.88 86 LYS A O 1
ATOM 690 N N . ALA A 1 87 ? -3.564 3.317 6.638 1.00 96.56 87 ALA A N 1
ATOM 691 C CA . ALA A 1 87 ? -2.699 2.159 6.519 1.00 96.56 87 ALA A CA 1
ATOM 692 C C . ALA A 1 87 ? -1.915 2.195 5.208 1.00 96.56 87 ALA A C 1
ATOM 694 O O . ALA A 1 87 ? -2.413 2.630 4.167 1.00 96.56 87 ALA A O 1
ATOM 695 N N . ILE A 1 88 ? -0.667 1.748 5.283 1.00 97.12 88 ILE A N 1
ATOM 696 C CA . ILE A 1 88 ? 0.245 1.624 4.152 1.00 97.12 88 ILE A CA 1
ATOM 697 C C . ILE A 1 88 ? 0.649 0.160 4.038 1.00 97.12 88 ILE A C 1
ATOM 699 O O . ILE A 1 88 ? 1.238 -0.394 4.967 1.00 97.12 88 ILE A O 1
ATOM 703 N N . ALA A 1 89 ? 0.371 -0.439 2.886 1.00 96.38 89 ALA A N 1
ATOM 704 C CA . ALA A 1 89 ? 0.862 -1.759 2.511 1.00 96.38 89 ALA A CA 1
ATOM 705 C C . ALA A 1 89 ? 1.664 -1.662 1.212 1.00 96.38 89 ALA A C 1
ATOM 707 O O . ALA A 1 89 ? 1.489 -0.720 0.439 1.00 96.38 89 ALA A O 1
ATOM 708 N N . TYR A 1 90 ? 2.572 -2.598 0.970 1.00 96.12 90 TYR A N 1
ATOM 709 C CA . TYR A 1 90 ? 3.471 -2.525 -0.176 1.00 96.12 90 TYR A CA 1
ATOM 710 C C . TYR A 1 90 ? 3.809 -3.909 -0.737 1.00 96.12 90 TYR A C 1
ATOM 712 O O . TYR A 1 90 ? 3.899 -4.886 0.011 1.00 96.12 90 TYR A O 1
ATOM 720 N N . SER A 1 91 ? 3.982 -3.990 -2.057 1.00 94.00 91 SER A N 1
ATOM 721 C CA . SER A 1 91 ? 4.437 -5.205 -2.741 1.00 94.00 91 SER A CA 1
ATOM 722 C C . SER A 1 91 ? 5.888 -5.521 -2.391 1.00 94.00 91 SER A C 1
ATOM 724 O O . SER A 1 91 ? 6.643 -4.640 -1.982 1.00 94.00 91 SER A O 1
ATOM 726 N N . LYS A 1 92 ? 6.325 -6.769 -2.576 1.00 87.31 92 LYS A N 1
ATOM 727 C CA . LYS A 1 92 ? 7.737 -7.139 -2.395 1.00 87.31 92 LYS A CA 1
ATOM 728 C C . LYS A 1 92 ? 8.518 -6.817 -3.676 1.00 87.31 92 LYS A C 1
ATOM 730 O O . LYS A 1 92 ? 8.381 -7.559 -4.647 1.00 87.31 92 LYS A O 1
ATOM 735 N N . PRO A 1 93 ? 9.380 -5.779 -3.705 1.00 78.12 93 PRO A N 1
ATOM 736 C CA . PRO A 1 93 ? 9.974 -5.273 -4.951 1.00 78.12 93 PRO A CA 1
ATOM 737 C C . PRO A 1 93 ? 10.814 -6.290 -5.717 1.00 78.12 93 PRO A C 1
ATOM 739 O O . PRO A 1 93 ? 10.836 -6.289 -6.946 1.00 78.12 93 PRO A O 1
ATOM 742 N N . TYR A 1 94 ? 11.480 -7.198 -5.002 1.00 71.69 94 TYR A N 1
ATOM 743 C CA . TYR A 1 94 ? 12.279 -8.263 -5.611 1.00 71.69 94 TYR A CA 1
ATOM 744 C C . TYR A 1 94 ? 11.441 -9.309 -6.369 1.00 71.69 94 TYR A C 1
ATOM 746 O O . TYR A 1 94 ? 12.011 -10.138 -7.074 1.00 71.69 94 TYR A O 1
ATOM 754 N N . GLN A 1 95 ? 10.111 -9.292 -6.233 1.00 72.75 95 GLN A N 1
ATOM 755 C CA . GLN A 1 95 ? 9.180 -10.150 -6.975 1.00 72.75 95 GLN A CA 1
ATOM 756 C C . GLN A 1 95 ? 8.678 -9.487 -8.270 1.00 72.75 95 GLN A C 1
ATOM 758 O O . GLN A 1 95 ? 7.655 -9.891 -8.807 1.00 72.75 95 GLN A O 1
ATOM 763 N N . GLU A 1 96 ? 9.401 -8.481 -8.775 1.00 76.44 96 GLU A N 1
ATOM 764 C CA . GLU A 1 96 ? 9.051 -7.704 -9.976 1.00 76.44 96 GLU A CA 1
ATOM 765 C C . GLU A 1 96 ? 7.743 -6.906 -9.846 1.00 76.44 96 GLU A C 1
ATOM 767 O O . GLU A 1 96 ? 7.125 -6.568 -10.853 1.00 76.44 96 GLU A O 1
ATOM 772 N N . GLU A 1 97 ? 7.320 -6.592 -8.621 1.00 85.12 97 GLU A N 1
ATOM 773 C CA . GLU A 1 97 ? 6.149 -5.764 -8.332 1.00 85.12 97 GLU A CA 1
ATOM 774 C C . GLU A 1 97 ? 6.562 -4.575 -7.482 1.00 85.12 97 GLU A C 1
ATOM 776 O O . GLU A 1 97 ? 7.068 -4.747 -6.374 1.00 85.12 97 GLU A O 1
ATOM 781 N N . MET A 1 98 ? 6.328 -3.357 -7.967 1.00 92.94 98 MET A N 1
ATOM 782 C CA . MET A 1 98 ? 6.749 -2.138 -7.273 1.00 92.94 98 MET A CA 1
ATOM 783 C C . MET A 1 98 ? 5.571 -1.192 -7.099 1.00 92.94 98 MET A C 1
ATOM 785 O O . MET A 1 98 ? 5.436 -0.202 -7.824 1.00 92.94 98 MET A O 1
ATOM 789 N N . TYR A 1 99 ? 4.701 -1.511 -6.144 1.00 95.31 99 TYR A N 1
ATOM 790 C CA . TYR A 1 99 ? 3.559 -0.682 -5.809 1.00 95.31 99 TYR A CA 1
ATOM 791 C C . TYR A 1 99 ? 3.334 -0.548 -4.302 1.00 95.31 99 TYR A C 1
ATOM 793 O O . TYR A 1 99 ? 3.688 -1.407 -3.493 1.00 95.31 99 TYR A O 1
ATOM 801 N N . VAL A 1 100 ? 2.717 0.566 -3.922 1.00 97.06 100 VAL A N 1
ATOM 802 C CA . VAL A 1 100 ? 2.316 0.882 -2.551 1.00 97.06 100 VAL A CA 1
ATOM 803 C C . VAL A 1 100 ? 0.826 1.158 -2.534 1.00 97.06 100 VAL A C 1
ATOM 805 O O . VAL A 1 100 ? 0.339 2.001 -3.284 1.00 97.06 100 VAL A O 1
ATOM 808 N N . ILE A 1 101 ? 0.115 0.473 -1.649 1.00 97.06 101 ILE A N 1
ATOM 809 C CA . ILE A 1 101 ? -1.305 0.664 -1.397 1.00 97.06 101 ILE A CA 1
ATOM 810 C C . ILE A 1 101 ? -1.462 1.600 -0.203 1.00 97.06 101 ILE A C 1
ATOM 812 O O . ILE A 1 101 ? -0.948 1.352 0.890 1.00 97.06 101 ILE A O 1
ATOM 816 N N . VAL A 1 102 ? -2.188 2.684 -0.432 1.00 97.12 102 VAL A N 1
ATOM 817 C CA . VAL A 1 102 ? -2.534 3.707 0.545 1.00 97.12 102 VAL A CA 1
ATOM 818 C C . VAL A 1 102 ? -4.027 3.599 0.828 1.00 97.12 102 VAL A C 1
ATOM 820 O O . VAL A 1 102 ? -4.863 3.808 -0.053 1.00 97.12 102 VAL A O 1
ATOM 823 N N . MET A 1 103 ? -4.342 3.275 2.074 1.00 96.69 103 MET A N 1
ATOM 824 C CA . MET A 1 103 ? -5.695 3.186 2.607 1.00 96.69 103 MET A CA 1
ATOM 825 C C . MET A 1 103 ? -5.903 4.355 3.562 1.00 96.69 103 MET A C 1
ATOM 827 O O . MET A 1 103 ? -5.137 4.513 4.514 1.00 96.69 103 MET A O 1
ATOM 831 N N . GLU A 1 104 ? -6.915 5.179 3.315 1.00 95.62 104 GLU A N 1
ATOM 832 C CA . GLU A 1 104 ? -7.243 6.341 4.141 1.00 95.62 104 GLU A CA 1
ATOM 833 C C . GLU A 1 104 ? -8.749 6.374 4.402 1.00 95.62 104 GLU A C 1
ATOM 835 O O . GLU A 1 104 ? -9.556 6.124 3.513 1.00 95.62 104 GLU A O 1
ATOM 840 N N . SER A 1 105 ? -9.132 6.691 5.635 1.00 96.00 105 SER A N 1
ATOM 841 C CA . SER A 1 105 ? -10.526 6.901 6.025 1.00 96.00 105 SER A CA 1
ATOM 842 C C . SER A 1 105 ? -10.607 8.106 6.948 1.00 96.00 105 SER A C 1
ATOM 844 O O . SER A 1 105 ? -9.846 8.186 7.907 1.00 96.00 105 SER A O 1
ATOM 846 N N . ASN A 1 106 ? -11.606 8.961 6.743 1.00 93.69 106 ASN A N 1
ATOM 847 C CA . ASN A 1 106 ? -11.994 10.037 7.665 1.00 93.69 106 ASN A CA 1
ATOM 848 C C . ASN A 1 106 ? -13.304 9.732 8.428 1.00 93.69 106 ASN A C 1
ATOM 850 O O . ASN A 1 106 ? -13.904 10.628 9.030 1.00 93.69 106 ASN A O 1
ATOM 854 N N . GLN A 1 107 ? -13.771 8.476 8.372 1.00 91.75 107 GLN A N 1
ATOM 855 C CA . GLN A 1 107 ? -15.033 8.003 8.952 1.00 91.75 107 GLN A CA 1
ATOM 856 C C . GLN A 1 107 ? -14.817 6.775 9.845 1.00 91.75 107 GLN A C 1
ATOM 858 O O . GLN A 1 107 ? -15.397 5.717 9.616 1.00 91.75 107 GLN A O 1
ATOM 863 N N . HIS A 1 108 ? -13.975 6.903 10.871 1.00 92.69 108 HIS A N 1
ATOM 864 C CA . HIS A 1 108 ? -13.765 5.855 11.879 1.00 92.69 108 HIS A CA 1
ATOM 865 C C . HIS A 1 108 ? -13.340 4.491 11.298 1.00 92.69 108 HIS A C 1
ATOM 867 O O . HIS A 1 108 ? -13.719 3.440 11.804 1.00 92.69 108 HIS A O 1
ATOM 873 N N . GLY A 1 109 ? -12.559 4.510 10.216 1.00 93.12 109 GLY A N 1
ATOM 874 C CA . GLY A 1 109 ? -12.002 3.320 9.571 1.00 93.12 109 GLY A CA 1
ATOM 875 C C . GLY A 1 109 ? -12.848 2.767 8.425 1.00 93.12 109 GLY A C 1
ATOM 876 O O . GLY A 1 109 ? -12.430 1.794 7.804 1.00 93.12 109 GLY A O 1
ATOM 877 N N . LEU A 1 110 ? -14.001 3.365 8.120 1.00 96.31 110 LEU A N 1
ATOM 878 C CA . LEU A 1 110 ? -14.840 2.975 6.989 1.00 96.31 110 LEU A CA 1
ATOM 879 C C . LEU A 1 110 ? -14.254 3.485 5.663 1.00 96.31 110 LEU A C 1
ATOM 881 O O . LEU A 1 110 ? -14.027 4.683 5.506 1.00 96.31 110 LEU A O 1
ATOM 885 N N . MET A 1 111 ? -14.050 2.584 4.703 1.00 95.44 111 MET A N 1
ATOM 886 C CA . MET A 1 111 ? -13.469 2.885 3.389 1.00 95.44 111 MET A CA 1
ATOM 887 C C . MET A 1 111 ? -14.356 2.381 2.254 1.00 95.44 111 MET A C 1
ATOM 889 O O . MET A 1 111 ? -14.986 1.329 2.373 1.00 95.44 111 MET A O 1
ATOM 893 N N . ASP A 1 112 ? -14.343 3.091 1.133 1.00 95.19 112 ASP A N 1
ATOM 894 C CA . ASP A 1 112 ? -14.944 2.703 -0.147 1.00 95.19 112 ASP A CA 1
ATOM 895 C C . ASP A 1 112 ? -13.960 2.785 -1.325 1.00 95.19 112 ASP A C 1
ATOM 897 O O . ASP A 1 112 ? -14.309 2.404 -2.441 1.00 95.19 112 ASP A O 1
ATOM 901 N N . GLU A 1 113 ? -12.718 3.206 -1.090 1.00 95.00 113 GLU A N 1
ATOM 902 C CA . GLU A 1 113 ? -11.666 3.260 -2.101 1.00 95.00 113 GLU A CA 1
ATOM 903 C C . GLU A 1 113 ? -10.272 3.051 -1.506 1.00 95.00 113 GLU A C 1
ATOM 905 O O . GLU A 1 113 ? -10.047 3.203 -0.303 1.00 95.00 113 GLU A O 1
ATOM 910 N N . ILE A 1 114 ? -9.321 2.721 -2.378 1.00 95.88 114 ILE A N 1
ATOM 911 C CA . ILE A 1 114 ? -7.888 2.742 -2.085 1.00 95.88 114 ILE A CA 1
ATOM 912 C C . ILE A 1 114 ? -7.140 3.512 -3.163 1.00 95.88 114 ILE A C 1
ATOM 914 O O . ILE A 1 114 ? -7.555 3.551 -4.323 1.00 95.88 114 ILE A O 1
ATOM 918 N N . SER A 1 115 ? -5.990 4.066 -2.797 1.00 96.44 115 SER A N 1
ATOM 919 C CA . SER A 1 115 ? -5.027 4.598 -3.759 1.00 96.44 115 SER A CA 1
ATOM 920 C C . SER A 1 115 ? -3.845 3.648 -3.893 1.00 96.44 115 SER A C 1
ATOM 922 O O . SER A 1 115 ? -3.333 3.147 -2.896 1.00 96.44 115 SER A O 1
ATOM 924 N N . VAL A 1 116 ? -3.378 3.419 -5.114 1.00 96.69 116 VAL A N 1
ATOM 925 C CA . VAL A 1 116 ? -2.208 2.582 -5.392 1.00 96.69 116 VAL A CA 1
ATOM 926 C C . VAL A 1 116 ? -1.201 3.397 -6.182 1.00 96.69 116 VAL A C 1
ATOM 928 O O . VAL A 1 116 ? -1.541 4.021 -7.188 1.00 96.69 116 VAL A O 1
ATOM 931 N N . VAL A 1 117 ? 0.039 3.417 -5.703 1.00 96.56 117 VAL A N 1
ATOM 932 C CA . VAL A 1 117 ? 1.160 4.118 -6.328 1.00 96.56 117 VAL A CA 1
ATOM 933 C C . VAL A 1 117 ? 2.109 3.083 -6.911 1.00 96.56 117 VAL A C 1
ATOM 935 O O . VAL A 1 117 ? 2.665 2.287 -6.167 1.00 96.56 117 VAL A O 1
ATOM 938 N N . PHE A 1 118 ? 2.308 3.116 -8.221 1.00 95.00 118 PHE A N 1
ATOM 939 C CA . PHE A 1 118 ? 3.221 2.268 -8.984 1.00 95.00 118 PHE A CA 1
ATOM 940 C C . PHE A 1 118 ? 4.530 3.012 -9.237 1.00 95.00 118 PHE A C 1
ATOM 942 O O . PHE A 1 118 ? 4.499 4.209 -9.527 1.00 95.00 118 PHE A O 1
ATOM 949 N N . PHE A 1 119 ? 5.668 2.327 -9.163 1.00 93.44 119 PHE A N 1
ATOM 950 C CA . PHE A 1 119 ? 6.997 2.940 -9.251 1.00 93.44 119 PHE A CA 1
ATOM 951 C C . PHE A 1 119 ? 7.805 2.411 -10.437 1.00 93.44 119 PHE A C 1
ATOM 953 O O . PHE A 1 119 ? 7.689 1.246 -10.815 1.00 93.44 119 PHE A O 1
ATOM 960 N N . GLU A 1 120 ? 8.667 3.263 -10.999 1.00 90.62 120 GLU A N 1
ATOM 961 C CA . GLU A 1 120 ? 9.629 2.845 -12.035 1.00 90.62 120 GLU A CA 1
ATOM 962 C C . GLU A 1 120 ? 10.830 2.088 -11.460 1.00 90.62 120 GLU A C 1
ATOM 964 O O . GLU A 1 120 ? 11.522 1.377 -12.188 1.00 90.62 120 GLU A O 1
ATOM 969 N N . SER A 1 121 ? 11.106 2.249 -10.162 1.00 89.88 121 SER A N 1
ATOM 970 C CA . SER A 1 121 ? 12.243 1.616 -9.503 1.00 89.88 121 SER A CA 1
ATOM 971 C C . SER A 1 121 ? 11.997 1.331 -8.024 1.00 89.88 121 SER A C 1
ATOM 973 O O . SER A 1 121 ? 11.241 2.025 -7.338 1.00 89.88 121 SER A O 1
ATOM 975 N N . MET A 1 122 ? 12.723 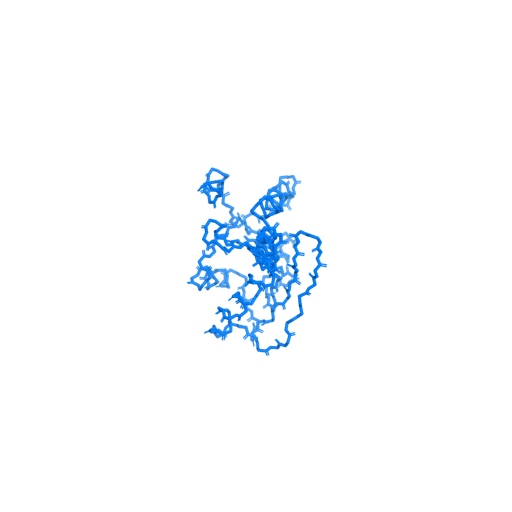0.332 -7.521 1.00 91.62 122 MET A N 1
ATOM 976 C CA . MET A 1 122 ? 12.753 -0.031 -6.108 1.00 91.62 122 MET A CA 1
ATOM 977 C C . MET A 1 122 ? 13.253 1.130 -5.236 1.00 91.62 122 MET A C 1
ATOM 979 O O . MET A 1 122 ? 12.718 1.344 -4.154 1.00 91.62 122 MET A O 1
ATOM 983 N N . ASP A 1 123 ? 14.217 1.919 -5.726 1.00 91.75 123 ASP A N 1
ATOM 984 C CA . ASP A 1 123 ? 14.734 3.096 -5.016 1.00 91.75 123 ASP A CA 1
ATOM 985 C C . ASP A 1 123 ? 13.646 4.159 -4.811 1.00 91.75 123 ASP A C 1
ATOM 987 O O . ASP A 1 123 ? 13.515 4.709 -3.719 1.00 91.75 123 ASP A O 1
ATOM 991 N N . ALA A 1 124 ? 12.830 4.429 -5.839 1.00 92.19 124 ALA A N 1
ATOM 992 C CA . ALA A 1 124 ? 11.741 5.403 -5.745 1.00 92.19 124 ALA A CA 1
ATOM 993 C C . ALA A 1 124 ? 10.654 4.945 -4.758 1.00 92.19 124 ALA A C 1
ATOM 995 O O . ALA A 1 124 ? 10.107 5.751 -4.000 1.00 92.19 124 ALA A O 1
ATOM 996 N N . MET A 1 125 ? 10.369 3.643 -4.746 1.00 94.75 125 MET A N 1
ATOM 997 C CA . MET A 1 125 ? 9.445 3.029 -3.798 1.00 94.75 125 MET A CA 1
ATOM 998 C C . MET A 1 125 ? 9.979 3.088 -2.360 1.00 94.75 125 MET A C 1
ATOM 1000 O O . MET A 1 125 ? 9.254 3.493 -1.448 1.00 94.75 125 MET A O 1
ATOM 1004 N N . LEU A 1 126 ? 11.253 2.739 -2.156 1.00 94.25 126 LEU A N 1
ATOM 1005 C CA . LEU A 1 126 ? 11.920 2.795 -0.855 1.00 94.25 126 LEU A CA 1
ATOM 1006 C C . LEU A 1 126 ? 11.927 4.224 -0.299 1.00 94.25 126 LEU A C 1
ATOM 1008 O O . LEU A 1 126 ? 11.525 4.429 0.844 1.00 94.25 126 LEU A O 1
ATOM 1012 N N . GLU A 1 127 ? 12.285 5.216 -1.121 1.00 93.44 127 GLU A N 1
ATOM 1013 C CA . GLU A 1 127 ? 12.281 6.637 -0.744 1.00 93.44 127 GLU A CA 1
ATOM 1014 C C . GLU A 1 127 ? 10.896 7.083 -0.234 1.00 93.44 127 GLU A C 1
ATOM 1016 O O . GLU A 1 127 ? 10.782 7.773 0.788 1.00 93.44 127 GLU A O 1
ATOM 1021 N N . MET A 1 128 ? 9.818 6.662 -0.907 1.00 94.06 128 MET A N 1
ATOM 1022 C CA . MET A 1 128 ? 8.451 6.974 -0.482 1.00 94.06 128 MET A CA 1
ATOM 1023 C C . MET A 1 128 ? 8.101 6.314 0.859 1.00 94.06 128 MET A C 1
ATOM 1025 O O . MET A 1 128 ? 7.560 6.988 1.740 1.00 94.06 128 MET A O 1
ATOM 1029 N N . LEU A 1 129 ? 8.407 5.028 1.034 1.00 95.31 129 LEU A N 1
ATOM 1030 C CA . LEU A 1 129 ? 8.079 4.270 2.248 1.00 95.31 129 LEU A CA 1
ATOM 1031 C C . LEU A 1 129 ? 8.878 4.764 3.460 1.00 95.31 129 LEU A C 1
ATOM 1033 O O . LEU A 1 129 ? 8.307 4.975 4.533 1.00 95.31 129 LEU A O 1
ATOM 1037 N N . GLU A 1 130 ? 10.166 5.064 3.283 1.00 93.50 130 GLU A N 1
ATOM 1038 C CA . GLU A 1 130 ? 10.979 5.700 4.319 1.00 93.50 130 GLU A CA 1
ATOM 1039 C C . GLU A 1 130 ? 10.386 7.047 4.725 1.00 93.50 130 GLU A C 1
ATOM 1041 O O . GLU A 1 130 ? 10.268 7.336 5.919 1.00 93.50 130 GLU A O 1
ATOM 1046 N N . LYS A 1 131 ? 9.949 7.866 3.763 1.00 91.44 131 LYS A N 1
ATOM 1047 C CA . LYS A 1 131 ? 9.281 9.137 4.059 1.00 91.44 131 LYS A CA 1
ATOM 1048 C C . LYS A 1 131 ? 8.003 8.934 4.880 1.00 91.44 131 LYS A C 1
ATOM 1050 O O . LYS A 1 131 ? 7.764 9.732 5.787 1.00 91.44 131 LYS A O 1
ATOM 1055 N N . GLN A 1 132 ? 7.211 7.888 4.624 1.00 90.81 132 GLN A N 1
ATOM 1056 C CA . GLN A 1 132 ? 6.032 7.567 5.447 1.00 90.81 132 GLN A CA 1
ATOM 1057 C C . GLN A 1 132 ? 6.428 7.213 6.889 1.00 90.81 132 GLN A C 1
ATOM 1059 O O . GLN A 1 132 ? 5.877 7.786 7.829 1.00 90.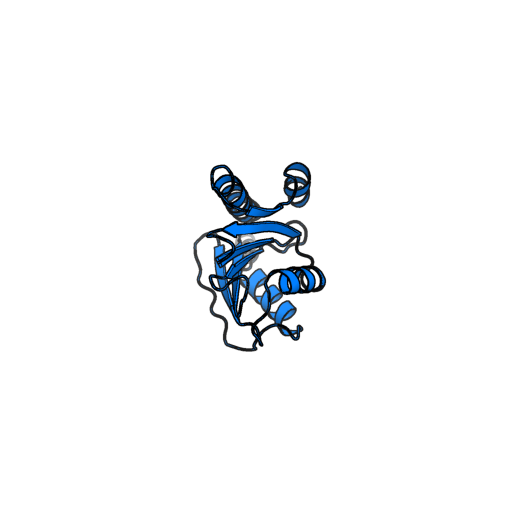81 132 GLN A O 1
ATOM 1064 N N . LEU A 1 133 ? 7.434 6.351 7.086 1.00 87.88 133 LEU A N 1
ATOM 1065 C CA . LEU A 1 133 ? 7.931 6.005 8.426 1.00 87.88 133 LEU A CA 1
ATOM 1066 C C . LEU A 1 133 ? 8.464 7.230 9.181 1.00 87.88 133 LEU A C 1
ATOM 1068 O O . LEU A 1 133 ? 8.185 7.410 10.367 1.00 87.88 133 LEU A O 1
ATOM 1072 N N . HIS A 1 134 ? 9.210 8.103 8.503 1.00 87.31 134 HIS A N 1
ATOM 1073 C CA . HIS A 1 134 ? 9.725 9.333 9.105 1.00 87.31 134 HIS A CA 1
ATOM 1074 C C . HIS A 1 134 ? 8.606 10.304 9.483 1.00 87.31 134 HIS A C 1
ATOM 1076 O O . HIS A 1 134 ? 8.713 10.974 10.504 1.00 87.31 134 HIS A O 1
ATOM 1082 N N . GLN A 1 135 ? 7.520 10.370 8.710 1.00 84.06 135 GLN A N 1
ATOM 1083 C CA . GLN A 1 135 ? 6.369 11.211 9.045 1.00 84.06 135 GLN A CA 1
ATOM 1084 C C . GLN A 1 135 ? 5.608 10.736 10.284 1.00 84.06 135 GLN A C 1
ATOM 1086 O O . GLN A 1 135 ? 4.951 11.558 10.921 1.00 84.06 135 GLN A O 1
ATOM 1091 N N . LEU A 1 136 ? 5.674 9.448 10.626 1.00 83.62 136 LEU A N 1
ATOM 1092 C CA . LEU A 1 136 ? 5.128 8.939 11.885 1.00 83.62 136 LEU A CA 1
ATOM 1093 C C . LEU A 1 136 ? 5.975 9.371 13.082 1.00 83.62 136 LEU A C 1
ATOM 1095 O O . LEU A 1 136 ? 5.435 9.673 14.148 1.00 83.62 136 LEU A O 1
ATOM 1099 N N . LYS A 1 137 ? 7.300 9.461 12.903 1.00 81.69 137 LYS A N 1
ATOM 1100 C CA . LYS A 1 137 ? 8.229 9.925 13.939 1.00 81.69 137 LYS A CA 1
ATOM 1101 C C . LYS A 1 137 ? 7.940 11.399 14.262 1.00 81.69 137 LYS A C 1
ATOM 1103 O O . LYS A 1 137 ? 8.356 12.306 13.551 1.00 81.69 137 LYS A O 1
ATOM 1108 N N . GLY A 1 138 ? 7.229 11.633 15.364 1.00 76.06 138 GLY A N 1
ATOM 1109 C CA . GLY A 1 138 ? 6.916 12.973 15.873 1.00 76.06 138 GLY A CA 1
ATOM 1110 C C . GLY A 1 138 ? 5.454 13.400 15.743 1.00 76.06 138 GLY A C 1
ATOM 1111 O O . GLY A 1 138 ? 5.120 14.499 16.186 1.00 76.06 138 GLY A O 1
ATOM 1112 N N . LYS A 1 139 ? 4.569 12.556 15.197 1.00 82.38 139 LYS A N 1
ATOM 1113 C CA . LYS A 1 139 ? 3.120 12.787 15.276 1.00 82.38 139 LYS A CA 1
ATOM 1114 C C . LYS A 1 139 ? 2.533 12.144 16.532 1.00 82.38 139 LYS A C 1
ATOM 1116 O O . LYS A 1 139 ? 2.956 11.067 16.942 1.00 82.38 139 LYS A O 1
ATOM 1121 N N . GLN A 1 140 ? 1.537 12.801 17.127 1.00 83.69 140 GLN A N 1
ATOM 1122 C CA . GLN A 1 140 ? 0.676 12.178 18.133 1.00 83.69 140 GLN A CA 1
ATOM 1123 C C . GLN A 1 140 ? -0.393 11.361 17.407 1.00 83.69 140 GLN A C 1
ATOM 1125 O O . GLN A 1 140 ? -1.436 11.888 17.031 1.00 83.69 140 GLN A O 1
ATOM 1130 N N . VAL A 1 141 ? -0.082 10.093 17.159 1.00 90.00 141 VAL A N 1
ATOM 1131 C CA . VAL A 1 141 ? -0.992 9.111 16.563 1.00 90.00 141 VAL A CA 1
ATOM 1132 C C . VAL A 1 141 ? -1.040 7.875 17.446 1.00 90.00 141 VAL A C 1
ATOM 1134 O O . VAL A 1 141 ? -0.075 7.571 18.153 1.00 90.00 141 VAL A O 1
ATOM 1137 N N . GLU A 1 142 ? -2.150 7.157 17.391 1.00 91.62 142 GLU A N 1
ATOM 1138 C CA . GLU A 1 142 ? -2.258 5.822 17.956 1.00 91.62 142 GLU A CA 1
ATOM 1139 C C . GLU A 1 142 ? -1.826 4.820 16.883 1.00 91.62 142 GLU A C 1
ATOM 1141 O O . GLU A 1 142 ? -2.474 4.663 15.849 1.00 91.62 142 GLU A O 1
ATOM 1146 N N . VAL A 1 143 ? -0.670 4.192 17.097 1.00 92.00 143 VAL A N 1
ATOM 1147 C CA . VAL A 1 143 ? -0.141 3.172 16.188 1.00 92.00 143 VAL A CA 1
ATOM 1148 C C . VAL A 1 143 ? -0.866 1.860 16.462 1.00 92.00 143 VAL A C 1
ATOM 1150 O O . VAL A 1 143 ? -0.798 1.341 17.575 1.00 92.00 143 VAL A O 1
ATOM 1153 N N . LEU A 1 144 ? -1.529 1.333 15.437 1.00 91.12 144 LEU A N 1
ATOM 1154 C CA . LEU A 1 144 ? -2.246 0.059 15.481 1.00 91.12 144 LEU A CA 1
ATOM 1155 C C . LEU A 1 144 ? -1.308 -1.085 15.087 1.00 91.12 144 LEU A C 1
ATOM 1157 O O . LEU A 1 144 ? -1.236 -2.106 15.764 1.00 91.12 144 LEU A O 1
ATOM 1161 N N . GLU A 1 145 ? -0.530 -0.870 14.025 1.00 91.12 145 GLU A N 1
ATOM 1162 C CA . GLU A 1 145 ? 0.469 -1.809 13.528 1.00 91.12 145 GLU A CA 1
ATOM 1163 C C . GLU A 1 145 ? 1.658 -1.050 12.936 1.00 91.12 145 GLU A C 1
ATOM 1165 O O . GLU A 1 145 ? 1.503 -0.001 12.309 1.00 91.12 145 GLU A O 1
ATOM 1170 N N . GLN A 1 146 ? 2.868 -1.572 13.122 1.00 90.88 146 GLN A N 1
ATOM 1171 C CA . GLN A 1 146 ? 4.057 -1.045 12.464 1.00 90.88 146 GLN A CA 1
ATOM 1172 C C . GLN A 1 146 ? 5.088 -2.150 12.265 1.00 90.88 146 GLN A C 1
ATOM 1174 O O . GLN A 1 146 ? 5.494 -2.828 13.213 1.00 90.88 146 GLN A O 1
ATOM 1179 N N . GLN A 1 147 ? 5.570 -2.280 11.035 1.00 90.62 147 GLN A N 1
ATOM 1180 C CA . GLN A 1 147 ? 6.642 -3.198 10.704 1.00 90.62 147 GLN A CA 1
ATOM 1181 C C . GLN A 1 147 ? 7.963 -2.739 11.331 1.00 90.62 147 GLN A C 1
ATOM 1183 O O . GLN A 1 147 ? 8.328 -1.560 11.314 1.00 90.62 147 GLN A O 1
ATOM 1188 N N . HIS A 1 148 ? 8.720 -3.693 11.869 1.00 88.44 148 HIS A N 1
ATOM 1189 C CA . HIS A 1 148 ? 10.044 -3.417 12.413 1.00 88.44 148 HIS A CA 1
ATOM 1190 C C . HIS A 1 148 ? 11.030 -3.040 11.294 1.00 88.44 148 HIS A C 1
ATOM 1192 O O . HIS A 1 148 ? 11.126 -3.757 10.298 1.00 88.44 148 HIS A O 1
ATOM 1198 N N . GLU A 1 149 ? 11.839 -1.987 11.485 1.00 85.62 149 GLU A N 1
ATOM 1199 C CA . GLU A 1 149 ? 12.756 -1.453 10.454 1.00 85.62 149 GLU A CA 1
ATOM 1200 C C . GLU A 1 149 ? 13.671 -2.536 9.852 1.00 85.62 149 GLU A C 1
ATOM 1202 O O . GLU A 1 149 ? 13.833 -2.635 8.640 1.00 85.62 149 GLU A O 1
ATOM 1207 N N . THR A 1 150 ? 14.234 -3.425 10.676 1.00 85.94 150 THR A N 1
ATOM 1208 C CA . THR A 1 150 ? 15.084 -4.522 10.173 1.00 85.94 150 THR A CA 1
ATOM 1209 C C . THR A 1 150 ? 14.334 -5.519 9.282 1.00 85.94 150 THR A C 1
ATOM 1211 O O . THR A 1 150 ? 14.948 -6.111 8.400 1.00 85.94 150 THR A O 1
ATOM 1214 N N . ALA A 1 151 ? 13.043 -5.757 9.527 1.00 87.44 151 ALA A N 1
ATOM 1215 C CA . ALA A 1 151 ? 12.230 -6.623 8.673 1.00 87.44 151 ALA A CA 1
ATOM 1216 C C . ALA A 1 151 ? 11.866 -5.900 7.371 1.00 87.44 151 ALA A C 1
ATOM 1218 O O . ALA A 1 151 ? 12.006 -6.486 6.303 1.00 87.44 151 ALA A O 1
ATOM 1219 N N . PHE A 1 152 ? 11.523 -4.613 7.466 1.00 90.62 152 PHE A N 1
ATOM 1220 C CA . PHE A 1 152 ? 11.253 -3.743 6.325 1.00 90.62 152 PHE A CA 1
ATOM 1221 C C . PHE A 1 152 ? 12.402 -3.755 5.308 1.00 90.62 152 PHE A C 1
ATOM 1223 O O . PHE A 1 152 ? 12.196 -4.149 4.164 1.00 90.62 152 PHE A O 1
ATOM 1230 N N . TYR A 1 153 ? 13.633 -3.433 5.725 1.00 89.38 153 TYR A N 1
ATOM 1231 C CA . TYR A 1 153 ? 14.779 -3.373 4.806 1.00 89.38 153 TYR A CA 1
ATOM 1232 C C . TYR A 1 153 ? 15.150 -4.726 4.189 1.00 89.38 153 TYR A C 1
ATOM 1234 O O . TYR A 1 153 ? 15.665 -4.767 3.077 1.00 89.38 153 TYR A O 1
ATOM 1242 N N . LYS A 1 154 ? 14.861 -5.847 4.865 1.00 88.19 154 LYS A N 1
ATOM 1243 C CA . LYS A 1 154 ? 15.073 -7.186 4.288 1.00 88.19 154 LYS A CA 1
ATOM 1244 C C . LYS A 1 154 ? 14.169 -7.467 3.093 1.00 88.19 154 LYS A C 1
ATOM 1246 O O . LYS A 1 154 ? 14.519 -8.318 2.289 1.00 88.19 154 LYS A O 1
ATOM 1251 N N . ASN A 1 155 ? 13.044 -6.768 2.964 1.00 86.62 155 ASN A N 1
ATOM 1252 C CA . ASN A 1 155 ? 12.154 -6.921 1.818 1.00 86.62 155 ASN A CA 1
ATOM 1253 C C . ASN A 1 155 ? 12.675 -6.201 0.557 1.00 86.62 155 ASN A C 1
ATOM 1255 O O . ASN A 1 155 ? 12.035 -6.305 -0.480 1.00 86.62 155 ASN A O 1
ATOM 1259 N N . PHE A 1 156 ? 13.815 -5.499 0.632 1.00 85.81 156 PHE A N 1
ATOM 1260 C CA . PHE A 1 156 ? 14.430 -4.738 -0.469 1.00 85.81 156 PHE A CA 1
ATOM 1261 C C . PHE A 1 156 ? 15.839 -5.248 -0.848 1.00 85.81 156 PHE A C 1
ATOM 1263 O O . PHE A 1 156 ? 16.567 -4.554 -1.558 1.00 85.81 156 PHE A O 1
ATOM 1270 N N . ILE A 1 157 ? 16.255 -6.422 -0.350 1.00 77.62 157 ILE A N 1
ATOM 1271 C CA . ILE A 1 157 ? 17.599 -7.008 -0.544 1.00 77.62 157 ILE A CA 1
ATOM 1272 C C . ILE A 1 157 ? 17.493 -8.379 -1.209 1.00 77.62 157 ILE A C 1
ATOM 1274 O O . ILE A 1 157 ? 16.566 -9.133 -0.840 1.00 77.62 157 ILE A O 1
#

Radius of gyration: 17.35 Å; Cα contacts (8 Å, |Δi|>4): 265; chains: 1; bounding box: 47×26×61 Å

Mean predicted aligned error: 6.58 Å

Nearest PDB structures (foldseek):
  3ehh-assembly1_A  TM=3.681E-01  e=3.733E-01  Bacillus subtilis
  3ehf-assembly2_D  TM=4.179E-01  e=5.880E-01  Bacillus subtilis
  5iul-assembly1_B  TM=4.020E-01  e=5.249E-01  Bacillus subtilis subsp. subtilis str. 168
  8f8q-assembly1_G  TM=2.017E-01  e=6.224E-01  Homo sapiens
  6qlf-assembly1_N  TM=2.497E-01  e=1.162E+00  Saccharomyces cerevisiae

Solvent-accessible surface area (backbone atoms only — not comparable to full-atom values): 8875 Å² total; per-residue (Å²): 134,83,90,88,90,83,89,86,91,84,76,76,59,50,34,58,53,46,48,52,52,49,51,53,58,48,66,74,40,91,55,46,53,93,66,91,68,60,76,51,76,58,99,55,37,28,38,34,58,48,48,37,67,54,78,41,48,49,72,65,45,51,64,51,46,39,72,74,63,68,35,46,66,51,35,29,34,30,30,78,92,53,30,33,27,42,35,37,32,30,44,46,43,86,73,81,33,47,39,36,40,43,39,62,20,81,56,59,29,45,30,48,51,38,37,38,38,25,24,66,42,64,65,57,47,48,56,53,52,52,50,52,57,54,61,52,65,89,54,92,58,52,76,76,43,68,54,53,67,77,62,54,57,56,53,76,109

Foldseek 3Di:
DDDDPDDDPDDPDLQVVLVVVVCVLCVPDLFFDPDDWDWDDDPWKTKIKTFTPDKDAQVVVVVVCCVRQVWAWAFWWADPVQQKIWTKIFDLVVVSHGKIKIDIGRHNRIDGMIMMMGGPDPVSSVVVSVVVVVVVVPDPIGTPDHDDPVVVVVSSD

Secondary structure (DSSP, 8-state):
---SSSS------HHHHHHHHHHHHHHTSSSB------EEE-SSEEEEEEEEEEEEEHHHHHHHHHHHH--EEEEEEEETTTTEEEEEEE--GGGT--EEEEEEESSTTEEEEEEEEEES-HHHHHHHHHHHHHHHTT---EEEEE--HHHHHHTT-

pLDDT: mean 86.15, std 14.08, range [35.38, 97.12]